Protein AF-A0A7V9C639-F1 (afdb_monomer_lite)

Radius of gyration: 14.38 Å; chains: 1; bounding box: 50×17×38 Å

Sequence (63 aa):
MDAIGRQIAIMGEAPGTVWADVTWTYGDEPRERFCYQLVEGADGYQIAVLTPMAMGTPVGDDM

pLDDT: mean 89.48, std 14.23, range [44.84, 98.25]

Structure (mmCIF, N/CA/C/O backbone):
data_AF-A0A7V9C639-F1
#
_entry.id   AF-A0A7V9C639-F1
#
loop_
_atom_site.group_PDB
_atom_site.id
_atom_site.type_symbol
_atom_site.label_atom_id
_atom_site.label_alt_id
_atom_site.label_comp_id
_atom_site.label_asym_id
_atom_site.label_entity_id
_atom_site.label_seq_id
_atom_site.pdbx_PDB_ins_code
_atom_site.Cartn_x
_atom_site.Cartn_y
_atom_site.Cartn_z
_atom_site.occupancy
_atom_site.B_iso_or_equiv
_atom_site.auth_seq_id
_atom_site.auth_comp_id
_atom_site.auth_asym_id
_atom_site.auth_atom_id
_atom_site.pdbx_PDB_model_num
ATOM 1 N N . MET A 1 1 ? -0.031 -7.488 -23.110 1.00 53.75 1 MET A N 1
ATOM 2 C CA . MET A 1 1 ? -0.294 -6.734 -21.872 1.00 53.75 1 MET A CA 1
ATOM 3 C C . MET A 1 1 ? 1.003 -6.739 -21.104 1.00 53.75 1 MET A C 1
ATOM 5 O O . MET A 1 1 ? 1.511 -7.827 -20.863 1.00 53.75 1 MET A O 1
ATOM 9 N N . ASP A 1 2 ? 1.568 -5.569 -20.833 1.00 71.38 2 ASP A N 1
ATOM 10 C CA . ASP A 1 2 ? 2.768 -5.445 -20.007 1.00 71.38 2 ASP A CA 1
ATOM 11 C C . ASP A 1 2 ? 2.519 -6.044 -18.618 1.00 71.38 2 ASP A C 1
ATOM 13 O O . ASP A 1 2 ? 1.421 -5.924 -18.066 1.00 71.38 2 ASP A O 1
ATOM 17 N N . ALA A 1 3 ? 3.512 -6.747 -18.076 1.00 84.44 3 ALA A N 1
ATOM 18 C CA . ALA A 1 3 ? 3.411 -7.336 -16.748 1.00 84.44 3 ALA A CA 1
ATOM 19 C C . ALA A 1 3 ? 3.393 -6.225 -15.683 1.00 84.44 3 ALA A C 1
ATOM 21 O O . ALA A 1 3 ? 4.179 -5.281 -15.756 1.00 84.44 3 ALA A O 1
ATOM 22 N N . ILE A 1 4 ? 2.498 -6.345 -14.696 1.00 92.00 4 ILE A N 1
ATOM 23 C CA . ILE A 1 4 ? 2.460 -5.460 -13.524 1.00 92.00 4 ILE A CA 1
ATOM 24 C C . ILE A 1 4 ? 3.110 -6.197 -12.355 1.00 92.00 4 ILE A C 1
ATOM 26 O O . ILE A 1 4 ? 2.621 -7.244 -11.923 1.00 92.00 4 ILE A O 1
ATOM 30 N N . GLY A 1 5 ? 4.208 -5.644 -11.850 1.00 94.00 5 GLY A N 1
ATOM 31 C CA . GLY A 1 5 ? 4.917 -6.118 -10.665 1.00 94.00 5 GLY A CA 1
ATOM 32 C C . GLY A 1 5 ? 4.649 -5.235 -9.447 1.00 94.00 5 GLY A C 1
ATOM 33 O O . GLY A 1 5 ? 4.237 -4.080 -9.574 1.00 94.00 5 GLY A O 1
ATOM 34 N N . ARG A 1 6 ? 4.906 -5.775 -8.250 1.00 95.12 6 ARG A N 1
ATOM 35 C CA . ARG A 1 6 ? 4.898 -4.993 -7.008 1.00 95.12 6 ARG A CA 1
ATOM 36 C C . ARG A 1 6 ? 5.929 -5.496 -6.007 1.00 95.12 6 ARG A C 1
ATOM 38 O O . ARG A 1 6 ? 6.081 -6.704 -5.830 1.00 95.12 6 ARG A O 1
ATOM 45 N N . GLN A 1 7 ? 6.557 -4.564 -5.306 1.00 96.44 7 GLN A N 1
ATOM 46 C CA . GLN A 1 7 ? 7.328 -4.817 -4.093 1.00 96.44 7 GLN A CA 1
ATOM 47 C C . GLN A 1 7 ? 6.589 -4.189 -2.914 1.00 96.44 7 GLN A C 1
ATOM 49 O O . GLN A 1 7 ? 6.124 -3.061 -3.032 1.00 96.44 7 GLN A O 1
ATOM 54 N N . ILE A 1 8 ? 6.480 -4.905 -1.794 1.00 96.81 8 ILE A N 1
ATOM 55 C CA . ILE A 1 8 ? 5.766 -4.442 -0.599 1.00 96.81 8 ILE A CA 1
ATOM 56 C C . ILE A 1 8 ? 6.698 -4.552 0.606 1.00 96.81 8 ILE A C 1
ATOM 58 O O . ILE A 1 8 ? 7.260 -5.620 0.851 1.00 96.81 8 ILE A O 1
ATOM 62 N N . ALA A 1 9 ? 6.821 -3.473 1.371 1.00 97.62 9 ALA A N 1
ATOM 63 C CA . ALA A 1 9 ? 7.460 -3.451 2.678 1.00 97.62 9 ALA A CA 1
ATOM 64 C C . ALA A 1 9 ? 6.443 -3.004 3.735 1.00 97.62 9 ALA A C 1
ATOM 66 O O . ALA A 1 9 ? 5.865 -1.922 3.638 1.00 97.62 9 ALA A O 1
ATOM 67 N N . ILE A 1 10 ? 6.222 -3.835 4.755 1.00 97.62 10 ILE A N 1
ATOM 68 C CA . ILE A 1 10 ? 5.372 -3.463 5.889 1.00 97.62 10 ILE A CA 1
ATOM 69 C C . ILE A 1 10 ? 6.167 -2.526 6.794 1.00 97.62 10 ILE A C 1
ATOM 71 O O . ILE A 1 10 ? 7.228 -2.885 7.300 1.00 97.62 10 ILE A O 1
ATOM 75 N N . MET A 1 11 ? 5.660 -1.309 6.962 1.00 97.38 11 MET A N 1
ATOM 76 C CA . MET A 1 11 ? 6.288 -0.269 7.776 1.00 97.38 11 MET A CA 1
ATOM 77 C C . MET A 1 11 ? 5.851 -0.334 9.238 1.00 97.38 11 MET A C 1
ATOM 79 O O . MET A 1 11 ? 6.593 0.085 10.124 1.00 97.38 11 MET A O 1
ATOM 83 N N . GLY A 1 12 ? 4.639 -0.825 9.491 1.00 97.06 12 GLY A N 1
ATOM 84 C CA . GLY A 1 12 ? 4.093 -0.930 10.835 1.00 97.06 12 GLY A CA 1
ATOM 85 C C . GLY A 1 12 ? 2.689 -1.513 10.853 1.00 97.06 12 GLY A C 1
ATOM 86 O O . GLY A 1 12 ? 1.948 -1.430 9.873 1.00 97.06 12 GLY A O 1
ATOM 87 N N . GLU A 1 13 ? 2.332 -2.084 11.998 1.00 97.88 13 GLU A N 1
ATOM 88 C CA . GLU A 1 13 ? 1.056 -2.756 12.230 1.00 97.88 13 GLU A CA 1
ATOM 89 C C . GLU A 1 13 ? 0.480 -2.298 13.569 1.00 97.88 13 GLU A C 1
ATOM 91 O O . GLU A 1 13 ? 1.204 -2.113 14.550 1.00 97.88 13 GLU A O 1
ATOM 96 N N . ALA A 1 14 ? -0.834 -2.125 13.613 1.00 95.94 14 ALA A N 1
ATOM 97 C CA . ALA A 1 14 ? -1.599 -1.937 14.834 1.00 95.94 14 ALA A CA 1
ATOM 98 C C . ALA A 1 14 ? -2.948 -2.665 14.685 1.00 95.94 14 ALA A C 1
ATOM 100 O O . ALA A 1 14 ? -3.329 -3.018 13.568 1.00 95.94 14 ALA A O 1
ATOM 101 N N . PRO A 1 15 ? -3.694 -2.926 15.773 1.00 96.88 15 PRO A N 1
ATOM 102 C CA . PRO A 1 15 ? -4.980 -3.611 15.668 1.00 96.88 15 PRO A CA 1
ATOM 103 C C . PRO A 1 15 ? -5.905 -2.934 14.64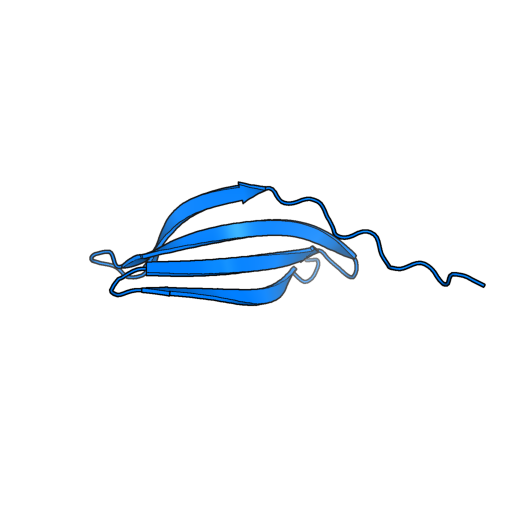8 1.00 96.88 15 PRO A C 1
ATOM 105 O O . PRO A 1 15 ? -6.200 -1.745 14.763 1.00 96.88 15 PRO A O 1
ATOM 108 N N . GLY A 1 16 ? -6.330 -3.691 13.635 1.00 96.06 16 GLY A N 1
ATOM 109 C CA . GLY A 1 16 ? -7.200 -3.208 12.566 1.00 96.06 16 GLY A CA 1
ATOM 110 C C . GLY A 1 16 ? -6.538 -2.294 11.530 1.00 96.06 16 GLY A C 1
ATOM 111 O O . GLY A 1 16 ? -7.254 -1.757 10.687 1.00 96.06 16 GLY A O 1
ATOM 112 N N . THR A 1 17 ? -5.213 -2.079 11.553 1.00 97.69 17 THR A N 1
ATOM 113 C CA . THR A 1 17 ? -4.530 -1.247 10.551 1.00 97.69 17 THR A CA 1
ATOM 114 C C . THR A 1 17 ? -3.094 -1.678 10.239 1.00 97.69 17 THR A C 1
ATOM 116 O O . THR A 1 17 ? -2.321 -2.049 11.119 1.00 97.69 17 THR A O 1
ATOM 119 N N . VAL A 1 18 ? -2.714 -1.563 8.968 1.00 98.19 18 VAL A N 1
ATOM 120 C CA . VAL A 1 18 ? -1.359 -1.829 8.472 1.00 98.19 18 VAL A CA 1
ATOM 121 C C . VAL A 1 18 ? -0.877 -0.636 7.652 1.00 98.19 18 VAL A C 1
ATOM 123 O O . VAL A 1 18 ? -1.654 -0.030 6.911 1.00 98.19 18 VAL A O 1
ATOM 126 N N . TRP A 1 19 ? 0.406 -0.315 7.758 1.00 98.12 19 TRP A N 1
ATOM 127 C CA . TRP A 1 19 ? 1.082 0.642 6.889 1.00 98.12 19 TRP A CA 1
ATOM 128 C C . TRP A 1 19 ? 2.053 -0.103 5.979 1.00 98.12 19 TRP A C 1
ATOM 130 O O . TRP A 1 19 ? 2.903 -0.857 6.458 1.00 98.12 19 TRP A O 1
ATOM 140 N N . ALA A 1 20 ? 1.936 0.108 4.671 1.00 98.12 20 ALA A N 1
ATOM 141 C CA . ALA A 1 20 ? 2.733 -0.575 3.661 1.00 98.12 20 ALA A CA 1
ATOM 142 C C . ALA A 1 20 ? 3.315 0.417 2.653 1.00 98.12 20 ALA A C 1
ATOM 144 O O . ALA A 1 20 ? 2.581 1.172 2.020 1.00 98.12 20 ALA A O 1
ATOM 145 N N . ASP A 1 21 ? 4.628 0.366 2.472 1.00 97.75 21 ASP A N 1
ATOM 146 C CA . ASP A 1 21 ? 5.336 1.012 1.373 1.00 97.75 21 ASP A CA 1
ATOM 147 C C . ASP A 1 21 ? 5.343 0.067 0.172 1.00 97.75 21 ASP A C 1
ATOM 149 O O . ASP A 1 21 ? 5.811 -1.072 0.264 1.00 97.75 21 ASP A O 1
ATOM 153 N N . VAL A 1 22 ? 4.773 0.513 -0.941 1.00 96.94 22 VAL A N 1
ATOM 154 C CA . VAL A 1 22 ? 4.588 -0.307 -2.132 1.00 96.94 22 VAL A CA 1
ATOM 155 C C . VAL A 1 22 ? 5.171 0.404 -3.334 1.00 96.94 22 VAL A C 1
ATOM 157 O O . VAL A 1 22 ? 4.746 1.508 -3.672 1.00 96.94 22 VAL A O 1
ATOM 160 N N . THR A 1 23 ? 6.080 -0.279 -4.020 1.00 96.94 23 THR A N 1
ATOM 161 C CA . THR A 1 23 ? 6.596 0.141 -5.323 1.00 96.94 23 THR A CA 1
ATOM 162 C C . THR A 1 23 ? 5.921 -0.679 -6.413 1.00 96.94 23 THR A C 1
ATOM 164 O O . THR A 1 23 ? 5.960 -1.911 -6.378 1.00 96.94 23 THR A O 1
ATOM 167 N N . TRP A 1 24 ? 5.328 0.003 -7.386 1.00 95.56 24 TRP A N 1
ATOM 168 C CA . TRP A 1 24 ? 4.708 -0.585 -8.567 1.00 95.56 24 TRP A CA 1
ATOM 169 C C . TRP A 1 24 ? 5.652 -0.512 -9.766 1.00 95.56 24 TRP A C 1
ATOM 171 O O . TRP A 1 24 ? 6.250 0.531 -10.052 1.00 95.56 24 TRP A O 1
ATOM 181 N N . THR A 1 25 ? 5.739 -1.627 -10.485 1.00 94.81 25 THR A N 1
ATOM 182 C CA . THR A 1 25 ? 6.542 -1.774 -11.702 1.00 94.81 25 THR A CA 1
ATOM 183 C C . THR A 1 25 ? 5.606 -2.059 -12.867 1.00 94.81 25 THR A C 1
ATOM 185 O O . THR A 1 25 ? 4.783 -2.973 -12.783 1.00 94.81 25 THR A O 1
ATOM 188 N N . TYR A 1 26 ? 5.746 -1.304 -13.956 1.00 92.12 26 TYR A N 1
ATOM 189 C CA . TYR A 1 26 ? 5.034 -1.561 -15.210 1.00 92.12 26 TYR A CA 1
ATOM 190 C C . TYR A 1 26 ? 6.064 -1.919 -16.277 1.00 92.12 26 TYR A C 1
ATOM 192 O O . TYR A 1 26 ? 6.923 -1.100 -16.608 1.00 92.12 26 TYR A O 1
ATOM 200 N N . GLY A 1 27 ? 6.007 -3.154 -16.780 1.00 89.38 27 GLY A N 1
ATOM 201 C CA . GLY A 1 27 ? 7.126 -3.727 -17.528 1.00 89.38 27 GLY A CA 1
ATOM 202 C C . GLY A 1 27 ? 8.310 -3.986 -16.594 1.00 89.38 27 GLY A C 1
ATOM 203 O O . GLY A 1 27 ? 8.130 -4.575 -15.530 1.00 89.38 27 GLY A O 1
ATOM 204 N N . ASP A 1 28 ? 9.500 -3.519 -16.969 1.00 86.38 28 ASP A N 1
ATOM 205 C CA . ASP A 1 28 ? 10.741 -3.723 -16.204 1.00 86.38 28 ASP A CA 1
ATOM 206 C C . ASP A 1 28 ? 11.157 -2.501 -15.363 1.00 86.38 28 ASP A C 1
ATOM 208 O O . ASP A 1 28 ? 12.199 -2.517 -14.709 1.00 86.38 28 ASP A O 1
ATOM 212 N N . GLU A 1 29 ? 10.353 -1.431 -15.362 1.00 90.00 29 GLU A N 1
ATOM 213 C CA . GLU A 1 29 ? 10.707 -0.166 -14.714 1.00 90.00 29 GLU A CA 1
ATOM 214 C C . GLU A 1 29 ? 9.789 0.152 -13.519 1.00 90.00 29 GLU A C 1
ATOM 216 O O . GLU A 1 29 ? 8.562 0.238 -13.676 1.00 90.00 29 GLU A O 1
ATOM 221 N N . PRO A 1 30 ? 10.354 0.351 -12.312 1.00 92.12 30 PRO A N 1
ATOM 222 C CA . PRO A 1 30 ? 9.633 0.927 -11.186 1.00 92.12 30 PRO A CA 1
ATOM 223 C C . PRO A 1 30 ? 9.130 2.325 -11.554 1.00 92.12 30 PRO A C 1
ATOM 225 O O . PRO A 1 30 ? 9.912 3.176 -11.971 1.00 92.12 30 PRO A O 1
ATOM 228 N N . ARG A 1 31 ? 7.831 2.581 -11.395 1.00 93.25 31 ARG A N 1
ATOM 229 C CA . ARG A 1 31 ? 7.202 3.831 -11.864 1.00 93.25 31 ARG A CA 1
ATOM 230 C C . ARG A 1 31 ? 6.504 4.613 -10.773 1.00 93.25 31 ARG A C 1
ATOM 232 O O . ARG A 1 31 ? 6.432 5.834 -10.858 1.00 93.25 31 ARG A O 1
ATOM 239 N N . GLU A 1 32 ? 5.974 3.918 -9.775 1.00 95.00 32 GLU A N 1
ATOM 240 C CA . GLU A 1 32 ? 5.211 4.544 -8.707 1.00 95.00 32 GLU A CA 1
ATOM 241 C C . GLU A 1 32 ? 5.589 3.937 -7.365 1.00 95.00 32 GLU A C 1
ATOM 243 O O . GLU A 1 32 ? 5.843 2.736 -7.265 1.00 95.00 32 GLU A O 1
ATOM 248 N N . ARG A 1 33 ? 5.581 4.765 -6.323 1.00 96.94 33 ARG A N 1
ATOM 249 C CA . ARG A 1 33 ? 5.755 4.329 -4.943 1.00 96.94 33 ARG A CA 1
ATOM 250 C C . ARG A 1 33 ? 4.747 5.039 -4.059 1.00 96.94 33 ARG A C 1
ATOM 252 O O . ARG A 1 33 ? 4.613 6.260 -4.130 1.00 96.94 33 ARG A O 1
ATOM 259 N N . PHE A 1 34 ? 4.054 4.283 -3.221 1.00 97.50 34 PHE A N 1
ATOM 260 C CA . PHE A 1 34 ? 3.042 4.811 -2.315 1.00 97.50 34 PHE A CA 1
ATOM 261 C C . PHE A 1 34 ? 3.176 4.196 -0.931 1.00 97.50 34 PHE A C 1
ATOM 263 O O . PHE A 1 34 ? 3.392 2.995 -0.795 1.00 97.50 34 PHE A O 1
ATOM 270 N N . CYS A 1 35 ? 2.944 5.017 0.089 1.00 97.62 35 CYS A N 1
ATOM 271 C CA . CYS A 1 35 ? 2.643 4.528 1.423 1.00 97.62 35 CYS A CA 1
ATOM 272 C C . CYS A 1 35 ? 1.123 4.408 1.565 1.00 97.62 35 CYS A C 1
ATOM 274 O O . CYS A 1 35 ? 0.403 5.411 1.499 1.00 97.62 35 CYS A O 1
ATOM 276 N N . TYR A 1 36 ? 0.645 3.178 1.730 1.00 97.94 36 TYR A N 1
ATOM 277 C CA . TYR A 1 36 ? -0.749 2.864 1.996 1.00 97.94 36 TYR A CA 1
ATOM 278 C C . TYR A 1 36 ? -0.960 2.670 3.490 1.00 97.94 36 TYR A C 1
ATOM 280 O O . TYR A 1 36 ? -0.223 1.915 4.123 1.00 97.94 36 TYR A O 1
ATOM 288 N N . GLN A 1 37 ? -2.023 3.261 4.025 1.00 98.25 37 GLN A N 1
ATOM 289 C CA . GLN A 1 37 ? -2.643 2.746 5.239 1.00 98.25 37 GLN A CA 1
ATOM 290 C C . GLN A 1 37 ? -3.836 1.892 4.834 1.00 98.25 37 GLN A C 1
ATOM 292 O O . GLN A 1 37 ? -4.765 2.406 4.202 1.00 98.25 37 GLN A O 1
ATOM 297 N N . LEU A 1 38 ? -3.840 0.619 5.224 1.00 98.19 38 LEU A N 1
ATOM 298 C CA . LEU A 1 38 ? -5.033 -0.214 5.136 1.00 98.19 38 LEU A CA 1
ATOM 299 C C . LEU A 1 38 ? -5.691 -0.324 6.506 1.00 98.19 38 LEU A C 1
ATOM 301 O O . LEU A 1 38 ? -5.007 -0.401 7.529 1.0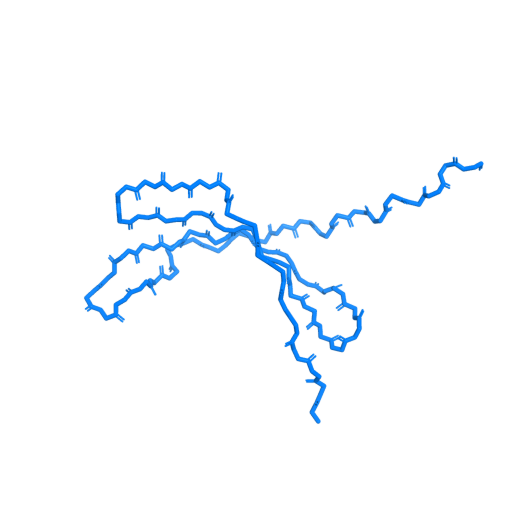0 98.19 38 LEU A O 1
ATOM 305 N N . VAL A 1 39 ? -7.018 -0.330 6.515 1.00 98.00 39 VAL A N 1
ATOM 306 C CA . VAL A 1 39 ? -7.845 -0.519 7.711 1.00 98.00 39 VAL A CA 1
ATOM 307 C C . VAL A 1 39 ? -8.823 -1.663 7.489 1.00 98.00 39 VAL A C 1
ATOM 309 O O . VAL A 1 39 ? -9.331 -1.828 6.380 1.00 98.00 39 VAL A O 1
ATOM 312 N N . GLU A 1 40 ? -9.065 -2.475 8.514 1.00 97.38 40 GLU A N 1
ATOM 313 C CA . GLU A 1 40 ? -10.053 -3.556 8.444 1.00 97.38 40 GLU A CA 1
ATOM 314 C C . GLU A 1 40 ? -11.467 -2.979 8.317 1.00 97.38 40 GLU A C 1
ATOM 316 O O . GLU A 1 40 ? -11.917 -2.195 9.154 1.00 97.38 40 GLU A O 1
ATOM 321 N N . GLY A 1 41 ? -12.170 -3.374 7.258 1.00 94.88 41 GLY A N 1
ATOM 322 C CA . GLY A 1 41 ? -13.588 -3.108 7.048 1.00 94.88 41 GLY A CA 1
ATOM 323 C C . GLY A 1 41 ? -14.401 -4.402 7.011 1.00 94.88 41 GLY A C 1
ATOM 324 O O . GLY A 1 41 ? -13.863 -5.504 7.111 1.00 94.88 41 GLY A O 1
ATOM 325 N N . ALA A 1 42 ? -15.716 -4.268 6.830 1.00 93.12 42 ALA A N 1
ATOM 326 C CA . ALA A 1 42 ? -16.642 -5.405 6.812 1.00 93.12 42 ALA A CA 1
ATOM 327 C C . ALA A 1 42 ? -16.327 -6.441 5.713 1.00 93.12 42 ALA A C 1
ATOM 329 O O . ALA A 1 42 ? -16.522 -7.634 5.927 1.00 93.12 42 ALA A O 1
ATOM 330 N N . ASP A 1 43 ? -15.792 -5.989 4.575 1.00 93.31 43 ASP A N 1
ATOM 331 C CA . ASP A 1 43 ? -15.479 -6.818 3.402 1.00 93.31 43 ASP A CA 1
ATOM 332 C C . ASP A 1 43 ? -13.962 -7.004 3.194 1.00 93.31 43 ASP A C 1
ATOM 334 O O . ASP A 1 43 ? -13.500 -7.310 2.094 1.00 93.31 43 ASP A O 1
ATOM 338 N N . GLY A 1 44 ? -13.171 -6.797 4.253 1.00 94.44 44 GLY A N 1
ATOM 339 C CA . GLY A 1 44 ? -11.710 -6.880 4.232 1.00 9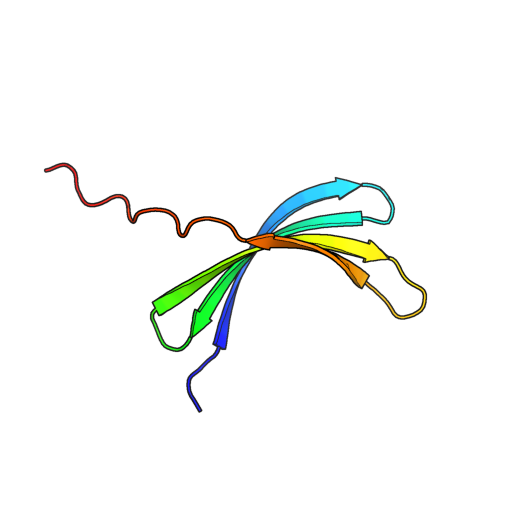4.44 44 GLY A CA 1
ATOM 340 C C . GLY A 1 44 ? -11.017 -5.520 4.309 1.00 94.44 44 GLY A C 1
ATOM 341 O O . GLY A 1 44 ? -11.624 -4.501 4.639 1.00 94.44 44 GLY A O 1
ATOM 342 N N . TYR A 1 45 ? -9.710 -5.513 4.046 1.00 96.19 45 TYR A N 1
ATOM 343 C CA . TYR A 1 45 ? -8.889 -4.309 4.150 1.00 96.19 45 TYR A CA 1
ATOM 344 C C . TYR A 1 45 ? -9.250 -3.267 3.085 1.00 96.19 45 TYR A C 1
ATOM 346 O O . TYR A 1 45 ? -9.327 -3.572 1.895 1.00 96.19 45 TYR A O 1
ATOM 354 N N . GLN A 1 46 ? -9.404 -2.016 3.514 1.00 96.94 46 GLN A N 1
ATOM 355 C CA . GLN A 1 46 ? -9.672 -0.859 2.661 1.00 96.94 46 GLN A CA 1
ATOM 356 C C . GLN A 1 46 ? -8.542 0.162 2.770 1.00 96.94 46 GLN A C 1
ATOM 358 O O . GLN A 1 46 ? -7.924 0.296 3.823 1.00 96.94 46 GLN A O 1
ATOM 363 N N . ILE A 1 47 ? -8.281 0.906 1.693 1.00 96.69 47 ILE A N 1
ATOM 364 C CA . ILE A 1 47 ? -7.288 1.986 1.699 1.00 96.69 47 ILE A CA 1
ATOM 365 C C . ILE A 1 47 ? -7.878 3.190 2.441 1.00 96.69 47 ILE A C 1
ATOM 367 O O . ILE A 1 47 ? -8.805 3.827 1.945 1.00 96.69 47 ILE A O 1
ATOM 371 N N . ALA A 1 48 ? -7.326 3.509 3.610 1.00 96.19 48 ALA A N 1
ATOM 372 C CA . ALA A 1 48 ? -7.666 4.713 4.369 1.00 96.19 48 ALA A CA 1
ATOM 373 C C . ALA A 1 48 ? -6.792 5.910 3.970 1.00 96.19 48 ALA A C 1
ATOM 375 O O . ALA A 1 48 ? -7.275 7.038 3.897 1.00 96.19 48 ALA A O 1
ATOM 376 N N . VAL A 1 49 ? -5.509 5.661 3.694 1.00 96.12 49 VAL A N 1
ATOM 377 C CA . VAL A 1 49 ? -4.540 6.676 3.261 1.00 96.12 49 VAL A CA 1
ATOM 378 C C . VAL A 1 49 ? -3.770 6.155 2.060 1.00 96.12 49 VAL A C 1
ATOM 380 O O . VAL A 1 49 ? -3.366 4.992 2.029 1.00 96.12 49 VAL A O 1
ATOM 383 N N . LEU A 1 50 ? -3.542 7.042 1.095 1.00 97.00 50 LEU A N 1
ATOM 384 C CA . LEU A 1 50 ? -2.679 6.828 -0.057 1.00 97.00 50 LEU A CA 1
ATOM 385 C C . LEU A 1 50 ? -1.7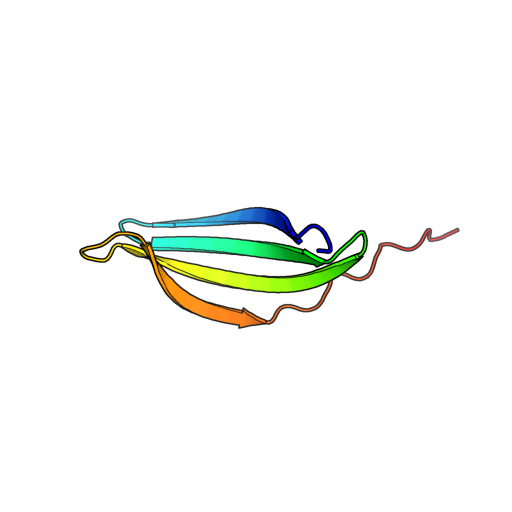88 8.058 -0.200 1.00 97.00 50 LEU A C 1
ATOM 387 O O . LEU A 1 50 ? -2.254 9.128 -0.591 1.00 97.00 50 LEU A O 1
ATOM 391 N N . THR A 1 51 ? -0.511 7.898 0.132 1.00 97.06 51 THR A N 1
ATOM 392 C CA . THR A 1 51 ? 0.468 8.986 0.081 1.00 97.06 51 THR A CA 1
ATOM 393 C C . THR A 1 51 ? 1.502 8.693 -1.003 1.00 97.06 51 THR A C 1
ATOM 395 O O . THR A 1 51 ? 2.247 7.719 -0.859 1.00 97.06 51 THR A O 1
ATOM 398 N N . PRO A 1 52 ? 1.583 9.506 -2.075 1.00 96.75 52 PRO A N 1
ATOM 399 C CA . PRO A 1 52 ? 2.654 9.404 -3.061 1.00 96.75 52 PRO A CA 1
ATOM 400 C C . PRO A 1 52 ? 4.018 9.582 -2.400 1.00 96.75 52 PRO A C 1
ATOM 402 O O . PRO A 1 52 ? 4.220 10.500 -1.604 1.00 96.75 52 PRO A O 1
ATOM 405 N N . MET A 1 53 ? 4.961 8.714 -2.745 1.00 95.19 53 MET A N 1
ATOM 406 C CA . MET A 1 53 ? 6.341 8.795 -2.291 1.00 95.19 53 MET A CA 1
ATOM 407 C C . MET A 1 53 ? 7.261 9.067 -3.473 1.00 95.19 53 MET A C 1
ATOM 409 O O . MET A 1 53 ? 7.008 8.635 -4.596 1.00 95.19 53 MET A O 1
ATOM 413 N N . ALA A 1 54 ? 8.363 9.769 -3.214 1.00 92.25 54 ALA A N 1
ATOM 414 C CA . ALA A 1 54 ? 9.414 9.890 -4.208 1.00 92.25 54 ALA A CA 1
ATOM 415 C C . ALA A 1 54 ? 9.959 8.496 -4.555 1.00 92.25 54 ALA A C 1
ATOM 417 O O . ALA A 1 54 ? 10.208 7.665 -3.668 1.00 92.25 54 ALA A O 1
ATOM 418 N N . MET A 1 55 ? 10.175 8.264 -5.848 1.00 89.06 55 MET A N 1
ATOM 419 C CA . MET A 1 55 ? 10.983 7.142 -6.306 1.00 89.06 55 MET A CA 1
ATOM 420 C C . MET A 1 55 ? 12.372 7.319 -5.698 1.00 89.06 55 MET A C 1
ATOM 422 O O . MET A 1 55 ? 12.980 8.378 -5.854 1.00 89.06 55 MET A O 1
ATOM 426 N N . GLY A 1 56 ? 12.835 6.328 -4.932 1.00 71.94 56 GLY A N 1
ATOM 427 C CA . GLY A 1 56 ? 14.183 6.378 -4.378 1.00 71.94 56 GLY A CA 1
ATOM 428 C C . GLY A 1 56 ? 15.165 6.554 -5.527 1.00 71.94 56 GLY A C 1
ATOM 429 O O . GLY A 1 56 ? 15.070 5.832 -6.520 1.00 71.94 56 GLY A O 1
ATOM 430 N N . THR A 1 57 ? 16.066 7.529 -5.428 1.00 63.75 57 THR A N 1
ATOM 431 C CA . THR A 1 57 ? 17.157 7.650 -6.391 1.00 63.75 57 THR A CA 1
ATOM 432 C C . THR A 1 57 ? 17.887 6.309 -6.392 1.00 63.75 57 THR A C 1
ATOM 434 O O . THR A 1 57 ? 18.239 5.842 -5.301 1.00 63.75 57 THR A O 1
ATOM 437 N N . PRO A 1 58 ? 18.105 5.649 -7.546 1.00 55.66 58 PRO A N 1
ATOM 438 C CA . PRO A 1 58 ? 19.058 4.554 -7.568 1.00 55.66 58 PRO A CA 1
ATOM 439 C C . PRO A 1 58 ? 20.352 5.114 -6.982 1.00 55.66 58 PRO A C 1
ATOM 441 O O . PRO A 1 58 ? 20.777 6.207 -7.364 1.00 55.66 58 PRO A O 1
ATOM 444 N N . VAL A 1 59 ? 20.919 4.423 -5.993 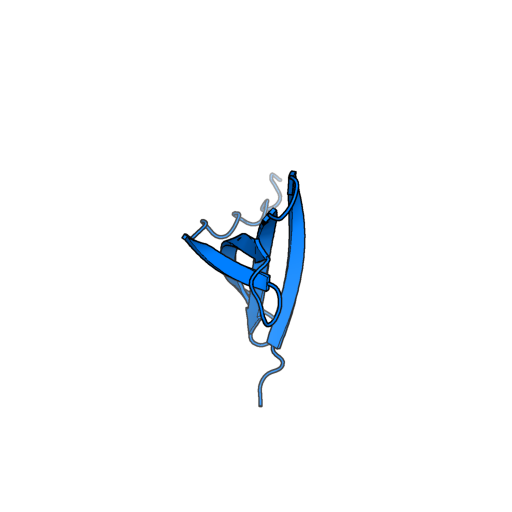1.00 58.22 59 VAL A N 1
ATOM 445 C CA . VAL A 1 59 ? 22.269 4.720 -5.518 1.00 58.22 59 VAL A CA 1
ATOM 446 C C . VAL A 1 59 ? 23.172 4.427 -6.711 1.00 58.22 59 VAL A C 1
ATOM 448 O O . VAL A 1 59 ? 23.560 3.287 -6.944 1.00 58.22 59 VAL A O 1
ATOM 451 N N . GLY A 1 60 ? 23.370 5.436 -7.554 1.00 52.56 60 GLY A N 1
ATOM 452 C CA . GLY A 1 60 ? 24.360 5.407 -8.607 1.00 52.56 60 GLY A CA 1
ATOM 453 C C . GLY A 1 60 ? 25.704 5.385 -7.913 1.00 52.56 60 GLY A C 1
ATOM 454 O O . GLY A 1 60 ? 26.039 6.358 -7.247 1.00 52.56 60 GLY A O 1
ATOM 455 N N . ASP A 1 61 ? 26.356 4.227 -7.988 1.00 57.69 61 ASP A N 1
ATOM 456 C CA . ASP A 1 61 ? 27.803 4.042 -8.110 1.00 57.69 61 ASP A CA 1
ATOM 457 C C . ASP A 1 61 ? 28.587 5.352 -7.902 1.00 57.69 61 ASP A C 1
ATOM 459 O O . ASP A 1 61 ? 28.855 6.092 -8.847 1.00 57.69 61 ASP A O 1
ATOM 463 N N . ASP A 1 62 ? 28.877 5.681 -6.640 1.00 52.56 62 ASP A N 1
ATOM 464 C CA . ASP A 1 62 ? 29.895 6.676 -6.309 1.00 52.56 6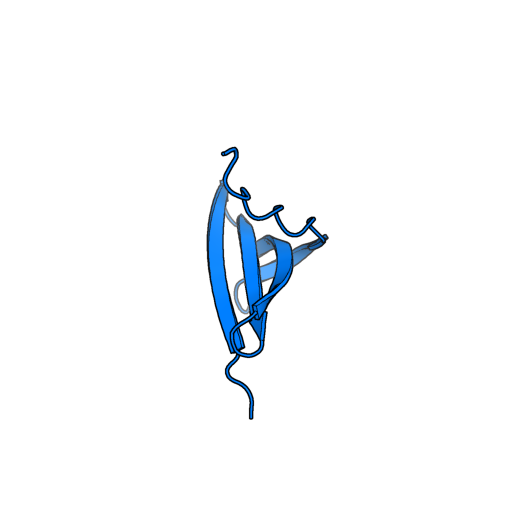2 ASP A CA 1
ATOM 465 C C . ASP A 1 62 ? 31.244 5.995 -6.580 1.00 52.56 62 ASP A C 1
ATOM 467 O O . ASP A 1 62 ? 31.786 5.289 -5.725 1.00 52.56 62 ASP A O 1
ATOM 471 N N . MET A 1 63 ? 31.700 6.109 -7.830 1.00 44.84 63 MET A N 1
ATOM 472 C CA . MET A 1 63 ? 33.061 5.804 -8.274 1.00 44.84 63 MET A CA 1
ATOM 473 C C . MET A 1 63 ? 33.774 7.090 -8.674 1.00 44.84 63 MET A C 1
ATOM 475 O O . MET A 1 63 ? 33.189 7.879 -9.452 1.00 44.84 63 MET A O 1
#

Foldseek 3Di:
DWDKDKDWDWPDDDVQKTWIWMFIDGHHDGDWIWIFIWGQDPVGTDTPDTGTDDDPDPPPDPD

Secondary structure (DSSP, 8-state):
-PPEEEEEEEEEEETTEEEEEEEEEETTEEEEEEEEEEEEETTEEEEEEEEE-PPPPP-----